Protein AF-A0A1E3LN99-F1 (afdb_monomer)

Sequence (169 aa):
MLQHALGIRIRGDKSYRNHFVAGPGHHDYSDLMALVRAGMMREHPASQITGGDPWFDVTGSGWTTAFDALPEPPKPPKRSRYDEFLDADGCLGDSFGEFLCGGRLPEFESRNDLRRDDSGRLIWITEYRMFRNFDFWTRDVQGGWCSTKKDAKASYKAALKASKEKVTP

Structure (mmCIF, N/CA/C/O backbone):
data_AF-A0A1E3LN99-F1
#
_entry.id   AF-A0A1E3LN99-F1
#
loop_
_atom_site.group_PDB
_atom_site.id
_atom_site.type_symbol
_atom_site.label_atom_id
_atom_site.label_alt_id
_atom_site.label_comp_id
_atom_site.label_asym_id
_atom_site.label_entity_id
_atom_site.label_seq_id
_atom_site.pdbx_PDB_ins_code
_atom_site.Cartn_x
_atom_site.Cartn_y
_atom_site.Cartn_z
_atom_site.occupancy
_atom_site.B_iso_or_equiv
_atom_site.auth_seq_id
_atom_site.auth_comp_id
_atom_site.auth_asym_id
_atom_site.auth_atom_id
_atom_site.pdbx_PDB_model_num
ATOM 1 N N . MET A 1 1 ? -22.838 7.641 18.906 1.00 86.75 1 MET A N 1
ATOM 2 C CA . MET A 1 1 ? -22.747 7.309 20.343 1.00 86.75 1 MET A CA 1
ATOM 3 C C . MET A 1 1 ? -22.205 5.903 20.612 1.00 86.75 1 MET A C 1
ATOM 5 O O . MET A 1 1 ? -21.073 5.798 21.054 1.00 86.75 1 MET A O 1
ATOM 9 N N . LEU A 1 2 ? -22.921 4.815 20.283 1.00 91.81 2 LEU A N 1
ATOM 10 C CA . LEU A 1 2 ? -22.463 3.440 20.586 1.00 91.81 2 LEU A CA 1
ATOM 11 C C . LEU A 1 2 ? -21.069 3.106 20.021 1.00 91.81 2 LEU A C 1
ATOM 13 O O . LEU A 1 2 ? -20.209 2.623 20.748 1.00 91.81 2 LEU A O 1
ATOM 17 N N . GLN A 1 3 ? -20.808 3.441 18.753 1.00 91.12 3 GLN A N 1
ATOM 18 C CA . GLN A 1 3 ? -19.486 3.255 18.136 1.00 91.12 3 GLN A CA 1
ATOM 19 C C . GLN A 1 3 ? -18.376 4.033 18.863 1.00 91.12 3 GLN A C 1
ATOM 21 O O . GLN A 1 3 ? -17.241 3.572 18.913 1.00 91.12 3 GLN A O 1
ATOM 26 N N . HIS A 1 4 ? -18.699 5.185 19.464 1.00 88.00 4 HIS A N 1
ATOM 27 C CA . HIS A 1 4 ? -17.754 5.986 20.242 1.00 88.00 4 HIS A CA 1
ATOM 28 C C . HIS A 1 4 ? -17.437 5.326 21.593 1.00 88.00 4 HIS A C 1
ATOM 30 O O . HIS A 1 4 ? -16.262 5.171 21.915 1.00 88.00 4 HIS A O 1
ATOM 36 N N . ALA A 1 5 ? -18.456 4.849 22.319 1.00 89.06 5 ALA A N 1
ATOM 37 C CA . ALA A 1 5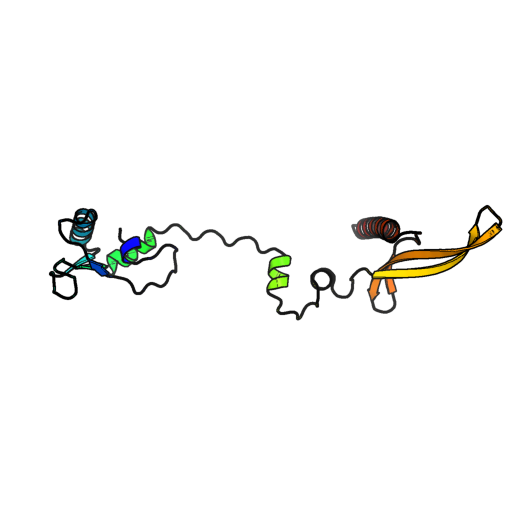 ? -18.282 4.108 23.575 1.00 89.06 5 ALA A CA 1
ATOM 38 C C . ALA A 1 5 ? -17.496 2.798 23.379 1.00 89.06 5 ALA A C 1
ATOM 40 O O . ALA A 1 5 ? -16.621 2.456 24.172 1.00 89.06 5 ALA A O 1
ATOM 41 N N . LEU A 1 6 ? -17.761 2.094 22.276 1.00 92.00 6 LEU A N 1
ATOM 42 C CA . LEU A 1 6 ? -17.012 0.902 21.878 1.00 92.00 6 LEU A CA 1
ATOM 43 C C . LEU A 1 6 ? -15.649 1.240 21.274 1.00 92.00 6 LEU A C 1
ATOM 45 O O . LEU A 1 6 ? -14.760 0.396 21.214 1.00 92.00 6 LEU A O 1
ATOM 49 N N . GLY A 1 7 ? -15.462 2.471 20.808 1.00 90.06 7 GLY A N 1
ATOM 50 C CA . GLY A 1 7 ? -14.235 2.899 20.165 1.00 90.06 7 GLY A CA 1
ATOM 51 C C . GLY A 1 7 ? -13.948 2.218 18.830 1.00 90.06 7 GLY A C 1
ATOM 52 O O . GLY A 1 7 ? -12.777 2.104 18.474 1.00 90.06 7 GLY A O 1
ATOM 53 N N . ILE A 1 8 ? -14.988 1.766 18.130 1.00 90.25 8 ILE A N 1
ATOM 54 C CA . ILE A 1 8 ? -14.903 1.088 16.833 1.00 90.25 8 ILE A CA 1
ATOM 55 C C . ILE A 1 8 ? -15.130 2.090 15.702 1.00 90.25 8 ILE A C 1
ATOM 57 O O . ILE A 1 8 ? -15.976 2.981 15.800 1.00 90.25 8 ILE A O 1
ATOM 61 N N . ARG A 1 9 ? -14.365 1.950 14.618 1.00 85.75 9 ARG A N 1
ATOM 62 C CA . ARG A 1 9 ? -14.471 2.826 13.432 1.00 85.75 9 ARG A CA 1
ATOM 63 C C . ARG A 1 9 ? -14.646 2.070 12.125 1.00 85.75 9 ARG A C 1
ATOM 65 O O . ARG A 1 9 ? -15.173 2.623 11.167 1.00 85.75 9 ARG A O 1
ATOM 72 N N . ILE A 1 10 ? -14.176 0.828 12.077 1.00 82.81 10 ILE A N 1
ATOM 73 C CA . ILE A 1 10 ? -14.181 -0.013 10.883 1.00 82.81 10 ILE A CA 1
ATOM 74 C C . ILE A 1 10 ? -14.740 -1.377 11.280 1.00 82.81 10 ILE A C 1
ATOM 76 O O . ILE A 1 10 ? -14.520 -1.858 12.393 1.00 82.81 10 ILE A O 1
ATOM 80 N N . ARG A 1 11 ? -15.498 -2.003 10.378 1.00 77.81 11 ARG A N 1
ATOM 81 C CA . ARG A 1 11 ? -16.026 -3.350 10.597 1.00 77.81 11 ARG A CA 1
ATOM 82 C C . ARG A 1 11 ? -14.862 -4.334 10.790 1.00 77.81 11 ARG A C 1
ATOM 84 O O . ARG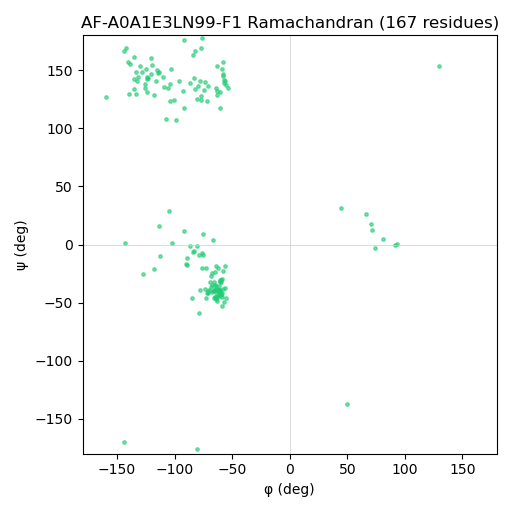 A 1 11 ? -13.931 -4.346 9.993 1.00 77.81 11 ARG A O 1
ATOM 91 N N . GLY A 1 12 ? -14.924 -5.157 11.838 1.00 73.56 12 GLY A N 1
ATOM 92 C CA . GLY A 1 12 ? -13.866 -6.117 12.186 1.00 73.56 12 GLY A CA 1
ATOM 93 C C . GLY A 1 12 ? -12.802 -5.591 13.156 1.00 73.56 12 GLY A C 1
ATOM 94 O O . GLY A 1 12 ? -11.909 -6.350 13.531 1.00 73.56 12 GLY A O 1
ATOM 95 N N . ASP A 1 13 ? -12.906 -4.332 13.592 1.00 76.81 13 ASP A N 1
ATOM 96 C CA . ASP A 1 13 ? -12.065 -3.793 14.658 1.00 76.81 13 ASP A CA 1
ATOM 97 C C . ASP A 1 13 ? -12.339 -4.523 15.985 1.00 76.81 13 ASP A C 1
ATOM 99 O O . ASP A 1 13 ? -13.494 -4.770 16.353 1.00 76.81 13 ASP A O 1
ATOM 103 N N . LYS A 1 14 ? -11.275 -4.900 16.697 1.00 75.44 14 LYS A N 1
ATOM 104 C CA . LYS A 1 14 ? -11.376 -5.607 17.979 1.00 75.44 14 LYS A CA 1
ATOM 105 C C . LYS A 1 14 ? -11.196 -4.595 19.099 1.00 75.44 14 LYS A C 1
ATOM 107 O O . LYS A 1 14 ? -10.082 -4.149 19.356 1.00 75.44 14 LYS A O 1
ATOM 112 N N . SER A 1 15 ? -12.282 -4.272 19.792 1.00 82.50 15 SER A N 1
ATOM 113 C CA . SER A 1 15 ? -12.239 -3.409 20.969 1.00 82.50 15 SER A CA 1
ATOM 114 C C . SER A 1 15 ? -12.680 -4.164 22.215 1.00 82.50 15 SER A C 1
ATOM 116 O O . SER A 1 15 ? -13.623 -4.948 22.181 1.00 82.50 15 SER A O 1
ATOM 118 N N . TYR A 1 16 ? -12.001 -3.890 23.324 1.00 85.00 16 TYR A N 1
ATOM 119 C CA . TYR A 1 16 ? -12.407 -4.324 24.663 1.00 85.00 16 TYR A CA 1
ATOM 120 C C . TYR A 1 16 ? -13.051 -3.182 25.458 1.00 85.00 16 TYR A C 1
ATOM 122 O O . TYR A 1 16 ? -13.411 -3.359 26.619 1.00 85.00 16 TYR A O 1
ATOM 130 N N . ARG A 1 17 ? -13.186 -1.995 24.849 1.00 89.56 17 ARG A N 1
ATOM 131 C CA . ARG A 1 17 ? -13.896 -0.868 25.456 1.00 89.56 17 ARG A CA 1
ATOM 132 C C . ARG A 1 17 ? -15.392 -1.101 25.332 1.00 89.56 17 ARG A C 1
ATOM 134 O O . ARG A 1 17 ? -15.890 -1.353 24.240 1.00 89.56 17 ARG A O 1
ATOM 141 N N . ASN A 1 18 ? -16.090 -1.004 26.453 1.00 92.69 18 ASN A N 1
ATOM 142 C CA . ASN A 1 18 ? -17.540 -1.135 26.509 1.00 92.69 18 ASN A CA 1
ATOM 143 C C . ASN A 1 18 ? -18.198 -0.202 27.528 1.00 92.69 18 ASN A C 1
ATOM 145 O O . ASN A 1 18 ? -19.412 -0.279 27.659 1.00 92.69 18 ASN A O 1
ATOM 149 N N . HIS A 1 19 ? -17.435 0.638 28.235 1.00 91.75 19 HIS A N 1
ATOM 150 C CA . HIS A 1 19 ? -17.941 1.511 29.290 1.00 91.75 19 HIS A CA 1
ATOM 151 C C . HIS A 1 19 ? -17.817 2.993 28.915 1.00 91.75 19 HIS A C 1
ATOM 153 O O . HIS A 1 19 ? -16.868 3.393 28.240 1.00 91.75 19 HIS A O 1
ATOM 159 N N . PHE A 1 20 ? -18.760 3.809 29.382 1.00 93.25 20 PHE A N 1
ATOM 160 C CA . PHE A 1 20 ? -18.780 5.259 29.202 1.00 93.25 20 PHE A CA 1
ATOM 161 C C . PHE A 1 20 ? -19.240 5.935 30.496 1.00 93.25 20 PHE A C 1
ATOM 163 O O . PHE A 1 20 ? -20.260 5.544 31.050 1.00 93.25 20 PHE A O 1
ATOM 170 N N . VAL A 1 21 ? -18.502 6.927 30.994 1.00 94.31 21 VAL A N 1
ATOM 171 C CA . VAL A 1 21 ? -18.835 7.648 32.236 1.00 94.31 21 VAL A CA 1
ATOM 172 C C . VAL A 1 21 ? -19.409 9.009 31.868 1.00 94.31 21 VAL A C 1
ATOM 174 O O . VAL A 1 21 ? -18.754 9.763 31.151 1.00 94.31 21 VAL A O 1
ATOM 177 N N . ALA A 1 22 ? -20.622 9.311 32.328 1.00 93.75 22 ALA A N 1
ATOM 178 C CA . ALA A 1 22 ? -21.266 10.598 32.079 1.00 93.75 22 ALA A CA 1
ATOM 179 C C . ALA A 1 22 ? -22.386 10.875 33.085 1.00 93.75 22 ALA A C 1
ATOM 181 O O . ALA A 1 22 ? -23.313 10.081 33.226 1.00 93.75 22 ALA A O 1
ATOM 182 N N . GLY A 1 23 ? -22.334 12.035 33.737 1.00 91.81 23 GLY A N 1
ATOM 183 C CA . GLY A 1 23 ? -23.426 12.541 34.565 1.00 91.81 23 GLY A CA 1
ATOM 184 C C . GLY A 1 23 ? -24.412 13.447 33.817 1.00 91.81 23 GLY A C 1
ATOM 185 O O . GLY A 1 23 ? -24.175 13.809 32.663 1.00 91.81 23 GLY A O 1
ATOM 186 N N . PRO A 1 24 ? -25.491 13.897 34.490 1.00 90.25 24 PRO A N 1
ATOM 187 C CA . PRO A 1 24 ? -26.524 14.774 33.920 1.00 90.25 24 PRO A CA 1
ATOM 188 C C . PRO A 1 24 ? -26.028 16.103 33.330 1.00 90.25 24 PRO A C 1
ATOM 190 O O . PRO A 1 24 ? -26.745 16.731 32.556 1.00 90.25 24 PRO A O 1
ATOM 193 N N . GLY A 1 25 ? -24.821 16.546 33.696 1.00 90.31 25 GLY A N 1
ATOM 194 C CA . GLY A 1 25 ? -24.179 17.736 33.131 1.00 90.31 25 GLY A CA 1
ATOM 195 C C . GLY A 1 25 ? -23.428 17.496 31.815 1.00 90.31 25 GLY A C 1
ATOM 196 O O . GLY A 1 25 ? -22.944 18.454 31.216 1.00 90.31 25 GLY A O 1
ATOM 197 N N . HIS A 1 26 ? -23.299 16.245 31.362 1.00 91.69 26 HIS A N 1
ATOM 198 C CA . HIS A 1 26 ? -22.600 15.896 30.128 1.00 91.69 26 HIS A CA 1
ATOM 199 C C . HIS A 1 26 ? -23.539 15.978 28.914 1.00 91.69 26 HIS A C 1
ATOM 201 O O . HIS A 1 26 ? -24.679 15.520 28.965 1.00 91.69 26 HIS A O 1
ATOM 207 N N . HIS A 1 27 ? -23.044 16.506 27.793 1.00 92.56 27 HIS A N 1
ATOM 208 C CA . HIS A 1 27 ? -23.827 16.703 26.565 1.00 92.56 27 HIS A CA 1
ATOM 209 C C . HIS A 1 27 ? -24.400 15.397 25.988 1.00 92.56 27 HIS A C 1
ATOM 211 O O . HIS A 1 27 ? -25.506 15.394 25.463 1.00 92.56 27 HIS A O 1
ATOM 217 N N . ASP A 1 28 ? -23.688 14.283 26.161 1.00 92.50 28 ASP A N 1
ATOM 218 C CA . ASP A 1 28 ? -24.128 12.961 25.693 1.00 92.50 28 ASP A CA 1
ATOM 219 C C . ASP A 1 28 ? -25.100 12.241 26.646 1.00 92.50 28 ASP A C 1
ATOM 221 O O . ASP A 1 28 ? -25.608 11.171 26.311 1.00 92.50 28 ASP A O 1
ATOM 225 N N . TYR A 1 29 ? -25.374 12.783 27.840 1.00 93.62 29 TYR A N 1
ATOM 226 C CA . TYR A 1 29 ? -26.163 12.078 28.859 1.00 93.62 29 TYR A CA 1
ATOM 227 C C . TYR A 1 29 ? -27.579 11.738 28.377 1.00 93.62 29 TYR A C 1
ATOM 229 O O . TYR A 1 29 ? -28.066 10.630 28.604 1.00 93.62 29 TYR A O 1
ATOM 237 N N . SER A 1 30 ? -28.232 12.647 27.647 1.00 94.75 30 SER A N 1
ATOM 238 C CA . SER A 1 30 ? -29.564 12.396 27.083 1.00 94.75 30 SER A CA 1
ATOM 239 C C . SER A 1 30 ? -29.573 11.230 26.092 1.00 94.75 30 SER A C 1
ATOM 241 O O . SER A 1 30 ? -30.501 10.418 26.107 1.00 94.75 30 SER A O 1
ATOM 243 N N . ASP A 1 31 ? -28.529 11.118 25.270 1.00 95.06 31 ASP A N 1
ATOM 244 C CA . ASP A 1 31 ? -28.392 10.057 24.273 1.00 95.06 31 ASP A CA 1
ATOM 245 C C . ASP A 1 31 ? -28.114 8.708 24.942 1.00 95.06 31 ASP A C 1
ATOM 247 O O . ASP A 1 31 ? -28.698 7.693 24.559 1.00 95.06 31 ASP A O 1
ATOM 251 N N . LEU A 1 32 ? -27.279 8.688 25.985 1.00 95.00 32 LEU A N 1
ATOM 252 C CA . LEU A 1 32 ? -27.013 7.485 26.780 1.00 95.00 32 L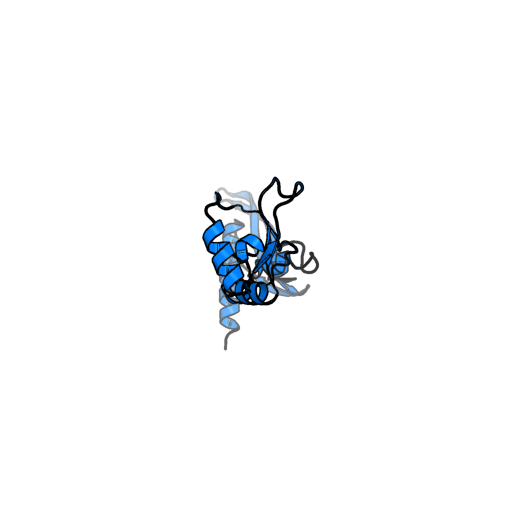EU A CA 1
ATOM 253 C C . LEU A 1 32 ? -28.289 6.977 27.452 1.00 95.00 32 LEU A C 1
ATOM 255 O O . LEU A 1 32 ? -28.604 5.792 27.357 1.00 95.00 32 LEU A O 1
ATOM 259 N N . MET A 1 33 ? -29.089 7.868 28.038 1.00 96.00 33 MET A N 1
ATOM 260 C CA . MET A 1 33 ? -30.373 7.493 28.634 1.00 96.00 33 MET A CA 1
ATOM 261 C C . MET A 1 33 ? -31.373 6.974 27.594 1.00 96.00 33 MET A C 1
ATOM 263 O O . MET A 1 33 ? -32.132 6.044 27.880 1.00 96.00 33 MET A O 1
ATOM 267 N N . ALA A 1 34 ? -31.375 7.522 26.375 1.00 96.50 34 ALA A N 1
ATOM 268 C CA . ALA A 1 34 ? -32.176 6.983 25.277 1.00 96.50 34 ALA A CA 1
ATOM 269 C C . ALA A 1 34 ? -31.728 5.561 24.890 1.00 96.50 34 ALA A C 1
ATOM 271 O O . ALA A 1 34 ? -32.570 4.681 24.700 1.00 96.50 34 ALA A O 1
ATOM 272 N N . LEU A 1 35 ? -30.417 5.303 24.851 1.00 96.44 35 LEU A N 1
ATOM 273 C CA . LEU A 1 35 ? -29.852 3.975 24.586 1.00 96.44 35 LEU A CA 1
ATOM 274 C C . LEU A 1 35 ? -30.135 2.973 25.713 1.00 96.44 35 LEU A C 1
ATOM 276 O O . LEU A 1 35 ? -30.387 1.801 25.431 1.00 96.44 35 LEU A O 1
ATOM 280 N N . VAL A 1 36 ? -30.154 3.424 26.971 1.00 97.06 36 VAL A N 1
ATOM 281 C CA . VAL A 1 36 ? -30.577 2.609 28.121 1.00 97.06 36 VAL A CA 1
ATOM 282 C C . VAL A 1 36 ? -32.049 2.227 27.998 1.00 97.06 36 VAL A C 1
ATOM 284 O O . VAL A 1 36 ? -32.391 1.051 28.113 1.00 97.06 36 VAL A O 1
ATOM 287 N N . ARG A 1 37 ? -32.927 3.186 27.674 1.00 97.19 37 ARG A N 1
ATOM 288 C CA . ARG A 1 37 ? -34.358 2.917 27.426 1.00 97.19 37 ARG A CA 1
ATOM 289 C C . ARG A 1 37 ? -34.582 1.957 26.255 1.00 97.19 37 ARG A C 1
ATOM 291 O O . ARG A 1 37 ? -35.526 1.177 26.290 1.00 97.19 37 ARG A O 1
ATOM 298 N N . ALA A 1 38 ? -33.709 1.990 25.249 1.00 96.12 38 ALA A N 1
ATOM 299 C CA . ALA A 1 38 ? -33.718 1.063 24.119 1.00 96.12 38 ALA A CA 1
ATOM 300 C C . ALA A 1 38 ? -33.074 -0.310 24.427 1.00 96.12 38 ALA A C 1
ATOM 302 O O . ALA A 1 38 ? -33.029 -1.172 23.552 1.00 96.12 38 ALA A O 1
ATOM 303 N N . GLY A 1 39 ? -32.548 -0.527 25.640 1.00 96.69 39 GLY A N 1
ATOM 304 C CA . GLY A 1 39 ? -31.889 -1.775 26.046 1.00 96.69 39 GLY A CA 1
ATOM 305 C C . GLY A 1 39 ? -30.515 -2.019 25.406 1.00 96.69 39 GLY A C 1
ATOM 306 O O . GLY A 1 39 ? -29.991 -3.132 25.477 1.00 96.69 39 GLY A O 1
ATOM 307 N N . MET A 1 40 ? -29.929 -1.002 24.770 1.00 96.94 40 MET A N 1
ATOM 308 C CA . MET A 1 40 ? -28.621 -1.066 24.097 1.00 96.94 40 MET A CA 1
ATOM 309 C C . MET A 1 40 ? -27.455 -0.725 25.034 1.00 96.94 40 MET A C 1
ATOM 311 O O . MET A 1 40 ? -26.300 -1.038 24.744 1.00 96.94 40 MET A O 1
ATOM 315 N N . MET A 1 41 ? -27.756 -0.085 26.162 1.00 97.31 41 MET A N 1
ATOM 316 C CA . MET A 1 41 ? -26.821 0.198 27.245 1.00 97.31 41 MET A CA 1
ATOM 317 C C . MET A 1 41 ? -27.471 -0.115 28.593 1.00 97.31 41 MET A C 1
ATOM 319 O O . MET A 1 41 ? -28.696 -0.195 28.699 1.00 97.31 41 MET A O 1
ATOM 323 N N . ARG A 1 42 ? -26.656 -0.283 29.630 1.00 97.19 42 ARG A N 1
ATOM 324 C CA . ARG A 1 42 ? -27.107 -0.398 31.016 1.00 97.19 42 ARG A CA 1
ATOM 325 C C . ARG A 1 42 ? -26.405 0.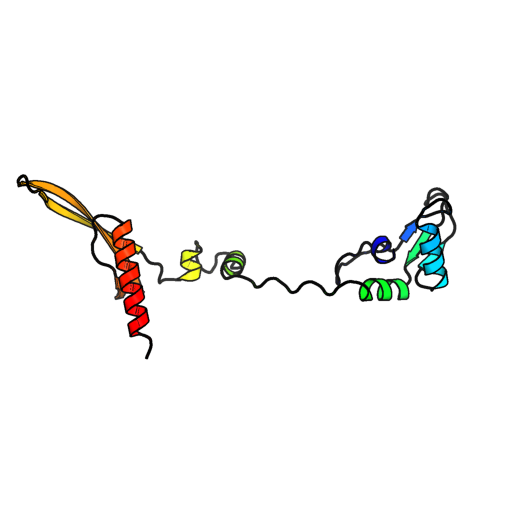659 31.855 1.00 97.19 42 ARG A C 1
ATOM 327 O O . ARG A 1 42 ? -25.197 0.814 31.762 1.00 97.19 42 ARG A O 1
ATOM 334 N N . GLU A 1 43 ? -27.187 1.391 32.639 1.00 96.44 43 GLU A N 1
ATOM 335 C CA . GLU A 1 43 ? -26.688 2.376 33.596 1.00 96.44 43 GLU A CA 1
ATOM 336 C C . GLU A 1 43 ? -26.289 1.692 34.904 1.00 96.44 43 GLU A C 1
ATOM 338 O O . GLU A 1 43 ? -26.960 0.772 35.380 1.00 96.44 43 GLU A O 1
ATOM 343 N N . HIS A 1 44 ? -25.216 2.191 35.500 1.00 95.75 44 HIS A N 1
ATOM 344 C CA . HIS A 1 44 ? -24.712 1.804 36.804 1.00 95.75 44 HIS A CA 1
ATOM 345 C C . HIS A 1 44 ? -24.509 3.051 37.665 1.00 95.75 44 HIS A C 1
ATOM 347 O O . HIS A 1 44 ? -24.167 4.119 37.146 1.00 95.75 44 HIS A O 1
ATOM 353 N N . PRO A 1 45 ? -24.692 2.929 38.990 1.00 94.69 45 PRO A N 1
ATOM 354 C CA . PRO A 1 45 ? -24.619 4.067 39.889 1.00 94.69 45 PRO A CA 1
ATOM 355 C C . PRO A 1 45 ? -23.226 4.698 39.912 1.00 94.69 45 PRO A C 1
ATOM 357 O O . PRO A 1 45 ? -22.203 4.039 39.701 1.00 94.69 45 PRO A O 1
ATOM 360 N N . ALA A 1 46 ? -23.209 5.987 40.244 1.00 94.25 46 ALA A N 1
ATOM 361 C CA . ALA A 1 46 ? -21.988 6.723 40.506 1.00 94.25 46 ALA A CA 1
ATOM 3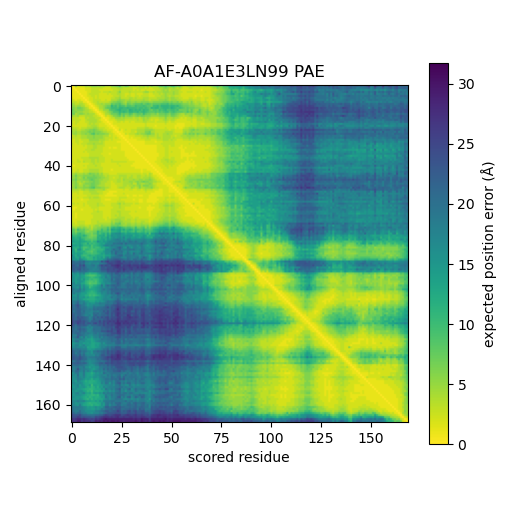62 C C . ALA A 1 46 ? -21.179 6.097 41.645 1.00 94.25 46 ALA A C 1
ATOM 364 O O . ALA A 1 46 ? -21.720 5.602 42.636 1.00 94.25 46 ALA A O 1
ATOM 365 N N . SER A 1 47 ? -19.860 6.164 41.517 1.00 92.12 47 SER A N 1
ATOM 366 C CA . SER A 1 47 ? -18.924 5.672 42.517 1.00 92.12 47 SER A CA 1
ATOM 367 C C . SER A 1 47 ? -17.714 6.593 42.614 1.00 92.12 47 SER A C 1
ATOM 369 O O . SER A 1 47 ? -17.476 7.446 41.758 1.00 92.12 47 SER A O 1
ATOM 371 N N . GLN A 1 48 ? -16.894 6.382 43.641 1.00 93.38 48 GLN A N 1
ATOM 372 C CA . GLN A 1 48 ? -15.623 7.092 43.768 1.00 93.38 48 GLN A CA 1
ATOM 373 C C . GLN A 1 48 ? -14.681 6.807 42.584 1.00 93.38 48 GLN A C 1
ATOM 375 O O . GLN A 1 48 ? -13.929 7.686 42.176 1.00 93.38 48 GLN A O 1
ATOM 380 N N . ILE A 1 49 ? -14.751 5.604 42.001 1.00 89.25 49 ILE A N 1
ATOM 381 C CA . ILE A 1 49 ? -13.922 5.198 40.854 1.00 89.25 49 ILE A CA 1
ATOM 382 C C . ILE A 1 49 ? -14.323 5.963 39.587 1.00 89.25 49 ILE A C 1
ATOM 384 O O . ILE A 1 49 ? -13.473 6.276 38.760 1.00 89.25 49 ILE A O 1
ATOM 388 N N . THR A 1 50 ? -15.604 6.300 39.447 1.00 89.88 50 THR A N 1
ATOM 389 C CA . THR A 1 50 ? -16.143 7.032 38.294 1.00 89.88 50 THR A CA 1
ATOM 390 C C . THR A 1 50 ? -16.162 8.547 38.506 1.00 89.88 50 THR A C 1
ATOM 392 O O . THR A 1 50 ? -16.778 9.269 37.731 1.00 89.88 50 THR A O 1
ATOM 395 N N . GLY A 1 51 ? -15.501 9.049 39.557 1.00 90.62 51 GLY A N 1
ATOM 396 C CA . GLY A 1 51 ? -15.416 10.484 39.840 1.00 90.62 51 GLY A CA 1
ATOM 397 C C . GLY A 1 51 ? -16.727 11.115 40.319 1.00 90.62 51 GLY A C 1
ATOM 398 O O . GLY A 1 51 ? -16.848 12.334 40.292 1.00 90.62 51 GLY A O 1
ATOM 399 N N . GLY A 1 52 ? -17.691 10.305 40.772 1.00 92.00 52 GLY A N 1
ATOM 400 C CA . GLY A 1 52 ? -19.000 10.777 41.233 1.00 92.00 52 GLY A CA 1
ATOM 401 C C . GLY A 1 52 ? -20.097 10.796 40.167 1.00 92.00 52 GLY A C 1
ATOM 402 O O . GLY A 1 52 ? -21.236 11.103 40.511 1.00 92.00 52 GLY A O 1
ATOM 403 N N . ASP A 1 53 ? -19.796 10.392 38.931 1.00 94.62 53 ASP A N 1
ATOM 404 C CA . ASP A 1 53 ? -20.785 10.277 37.855 1.00 94.62 53 ASP A CA 1
ATOM 405 C C . ASP A 1 53 ? -21.199 8.816 37.593 1.00 94.62 53 ASP A C 1
ATOM 407 O O . ASP A 1 53 ? -20.398 7.898 37.810 1.00 94.62 53 ASP A O 1
ATOM 411 N N . PRO A 1 54 ? -22.436 8.567 37.121 1.00 95.75 54 PRO A N 1
ATOM 412 C CA . PRO A 1 54 ? -22.865 7.267 36.617 1.00 95.75 54 PRO A CA 1
ATOM 413 C C . PRO A 1 54 ? -22.000 6.780 35.455 1.00 95.75 54 PRO A C 1
ATOM 415 O O . PRO A 1 54 ? -21.388 7.561 34.718 1.00 95.75 54 PRO A O 1
ATOM 418 N N . TRP A 1 55 ? -21.995 5.466 35.257 1.00 95.00 55 TRP A N 1
ATOM 419 C CA . TRP A 1 55 ? -21.344 4.855 34.107 1.00 95.00 55 TRP A CA 1
ATOM 420 C C . TRP A 1 55 ? -22.272 3.881 33.400 1.00 95.00 55 TRP A C 1
ATOM 422 O O . TRP A 1 55 ? -23.195 3.328 33.989 1.00 95.00 55 TRP A O 1
ATOM 432 N N . PHE A 1 56 ? -22.024 3.688 32.114 1.00 96.06 56 PHE A N 1
ATOM 433 C CA . PHE A 1 56 ? -22.867 2.915 31.222 1.00 96.06 56 PHE A CA 1
ATOM 434 C C . PHE A 1 56 ? -22.038 1.843 30.547 1.00 96.06 56 PHE A C 1
ATOM 436 O O . PHE A 1 56 ? -20.968 2.168 30.034 1.00 96.06 56 PHE A O 1
ATOM 443 N N . ASP A 1 57 ? -22.526 0.607 30.484 1.00 95.94 57 ASP A N 1
ATOM 444 C CA . ASP A 1 57 ? -21.939 -0.429 29.638 1.00 95.94 57 ASP A CA 1
ATOM 445 C C . ASP A 1 57 ? -22.825 -0.801 28.453 1.00 95.94 57 ASP A C 1
ATOM 447 O O . ASP A 1 57 ? -24.055 -0.809 28.525 1.00 95.94 57 ASP A O 1
ATOM 451 N N . VAL A 1 58 ? -22.183 -1.090 27.324 1.00 96.12 58 VAL A N 1
ATOM 452 C CA . VAL A 1 58 ? -22.860 -1.512 26.097 1.00 96.12 58 VAL A CA 1
ATOM 453 C C . VAL A 1 58 ? -23.277 -2.975 26.220 1.00 96.12 58 VAL A C 1
ATOM 455 O O . VAL A 1 58 ? -22.445 -3.857 26.448 1.00 96.12 58 VAL A O 1
ATOM 458 N N . THR A 1 59 ? -24.567 -3.243 26.029 1.00 95.75 59 THR A N 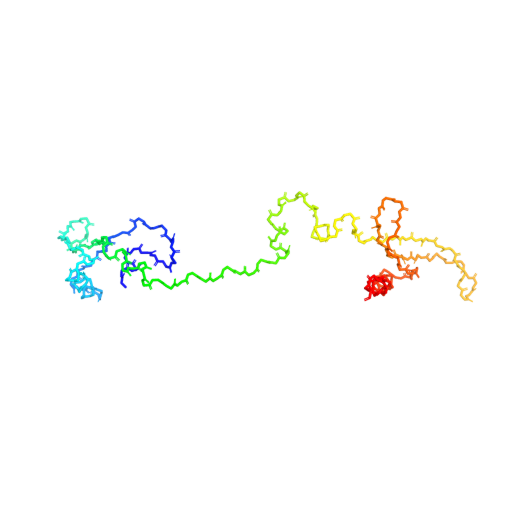1
ATOM 459 C CA . THR A 1 59 ? -25.124 -4.601 26.048 1.00 95.75 59 THR A CA 1
ATOM 460 C C . THR A 1 59 ? -24.820 -5.337 24.739 1.00 95.75 59 THR A C 1
ATOM 462 O O . THR A 1 59 ? -24.410 -4.738 23.745 1.00 95.75 59 THR A O 1
ATOM 465 N N . GLY A 1 60 ? -25.066 -6.651 24.690 1.00 92.81 60 GLY A N 1
ATOM 466 C CA . GLY A 1 60 ? -24.905 -7.430 23.454 1.00 92.81 60 GLY A C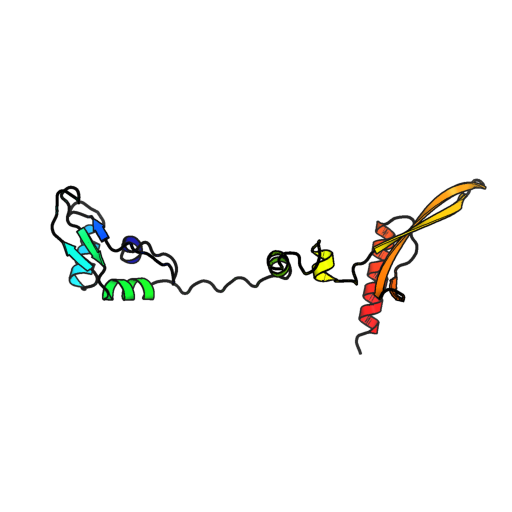A 1
ATOM 467 C C . GLY A 1 60 ? -25.730 -6.888 22.275 1.00 92.81 60 GLY A C 1
ATOM 468 O O . GLY A 1 60 ? -25.235 -6.844 21.153 1.00 92.81 60 GLY A O 1
ATOM 469 N N . SER A 1 61 ? -26.948 -6.392 22.522 1.00 94.69 61 SER A N 1
ATOM 470 C CA . SER A 1 61 ? -27.775 -5.767 21.476 1.00 94.69 61 SER A CA 1
ATOM 471 C C . SER A 1 61 ? -27.198 -4.431 20.998 1.00 94.69 61 SER A C 1
ATOM 473 O O . SER A 1 61 ? -27.245 -4.134 19.802 1.00 94.69 61 SER A O 1
ATOM 475 N N . GLY A 1 62 ? -26.607 -3.641 21.901 1.00 94.50 62 GLY A N 1
ATOM 476 C CA . GLY A 1 62 ? -25.888 -2.417 21.550 1.00 94.50 62 GLY A CA 1
ATOM 477 C C . GLY A 1 62 ? -24.651 -2.694 20.696 1.00 94.50 62 GLY A C 1
ATOM 478 O O . GLY A 1 62 ? -24.405 -1.975 19.729 1.00 94.50 62 GLY A O 1
ATOM 479 N N . TRP A 1 63 ? -23.926 -3.777 20.989 1.00 92.81 63 TRP A N 1
ATOM 480 C CA . TRP A 1 63 ? -22.809 -4.253 20.169 1.00 92.81 63 TRP A CA 1
ATOM 481 C C . TRP A 1 63 ? -23.244 -4.577 18.740 1.00 92.81 63 TRP A C 1
ATOM 483 O O . TRP A 1 63 ? -22.669 -4.037 17.794 1.00 92.81 63 TRP A O 1
ATOM 493 N N . THR A 1 64 ? -24.275 -5.410 18.577 1.00 91.44 64 THR A N 1
ATOM 494 C CA . THR A 1 64 ? -24.815 -5.768 17.257 1.00 91.44 64 THR A CA 1
ATOM 495 C C . THR A 1 64 ? -25.247 -4.523 16.486 1.00 91.44 64 THR A C 1
ATOM 497 O O . THR A 1 64 ? -24.785 -4.297 15.372 1.00 91.44 64 THR A O 1
ATOM 500 N N . THR A 1 65 ? -26.024 -3.645 17.125 1.00 93.25 65 THR A N 1
ATOM 501 C CA . THR A 1 65 ? -26.512 -2.402 16.506 1.00 93.25 65 THR A CA 1
ATOM 502 C C . THR A 1 65 ? -25.361 -1.493 16.062 1.00 93.25 65 THR A C 1
ATOM 504 O O . THR A 1 65 ? -25.395 -0.922 14.973 1.00 93.25 65 THR A O 1
ATOM 507 N N . ALA A 1 66 ? -24.317 -1.357 16.884 1.00 92.38 66 ALA A N 1
ATOM 508 C CA . ALA A 1 66 ? -23.170 -0.514 16.565 1.00 92.38 66 ALA A CA 1
ATOM 509 C C . ALA A 1 66 ? -22.368 -1.042 15.369 1.00 92.38 66 ALA A C 1
ATOM 511 O O . ALA A 1 66 ? -21.929 -0.241 14.539 1.00 92.38 66 ALA A O 1
ATOM 512 N N . PHE A 1 67 ? -22.189 -2.365 15.287 1.00 89.31 67 PHE A N 1
ATOM 513 C CA . PHE A 1 67 ? -21.493 -3.027 14.184 1.00 89.31 67 PHE A CA 1
ATOM 514 C C . PHE A 1 67 ? -22.293 -3.000 12.882 1.00 89.31 67 PHE A C 1
ATOM 516 O O . PHE A 1 67 ? -21.716 -2.730 11.827 1.00 89.31 67 PHE A O 1
ATOM 523 N N . ASP A 1 68 ? -23.602 -3.233 12.947 1.00 89.81 68 ASP A N 1
ATOM 524 C CA . ASP A 1 68 ? -24.475 -3.220 11.771 1.00 89.81 68 ASP A CA 1
ATOM 525 C C . ASP A 1 68 ? -24.573 -1.819 11.157 1.00 89.81 68 ASP A C 1
ATOM 527 O O . ASP A 1 68 ? -24.637 -1.679 9.937 1.00 89.81 68 ASP A O 1
ATOM 531 N N . ALA A 1 69 ? -24.493 -0.778 11.992 1.00 91.06 69 ALA A N 1
ATOM 532 C CA . ALA A 1 69 ? -24.469 0.613 11.554 1.00 91.06 69 ALA A CA 1
ATOM 533 C C . ALA A 1 69 ? -23.116 1.070 10.968 1.00 91.06 69 ALA A C 1
ATOM 535 O O . ALA A 1 69 ? -23.019 2.201 10.487 1.00 91.06 69 ALA A O 1
ATOM 536 N N . LEU A 1 70 ? -22.049 0.256 11.029 1.00 89.38 70 LEU A N 1
ATOM 537 C CA . LEU A 1 70 ? -20.775 0.612 10.396 1.00 89.38 70 LEU A CA 1
ATOM 538 C C . LEU A 1 70 ? -20.877 0.474 8.871 1.00 89.38 70 LEU A C 1
ATOM 540 O O . LEU A 1 70 ? -21.432 -0.521 8.388 1.00 89.38 70 LEU A O 1
ATOM 544 N N . PRO A 1 71 ? -20.286 1.415 8.109 1.00 86.44 71 PRO A N 1
ATOM 545 C CA . PRO A 1 71 ? -20.223 1.292 6.662 1.00 86.44 71 PRO A CA 1
ATOM 546 C C . PRO A 1 71 ? -19.482 0.011 6.273 1.00 86.44 71 PRO A C 1
ATOM 548 O O . PRO A 1 71 ? -18.599 -0.468 6.996 1.00 86.44 71 PRO A O 1
ATOM 551 N N . GLU A 1 72 ? -19.833 -0.540 5.111 1.00 81.19 72 GLU A N 1
ATOM 552 C CA . GLU A 1 72 ? -19.058 -1.634 4.540 1.00 81.19 72 GLU A CA 1
ATOM 553 C C . GLU A 1 72 ? -17.592 -1.204 4.393 1.00 81.19 72 GLU A C 1
ATOM 555 O O . GLU A 1 72 ? -17.320 -0.063 3.995 1.00 81.19 72 GLU A O 1
ATOM 560 N N . PRO A 1 73 ? -16.635 -2.085 4.738 1.00 78.88 73 PRO A N 1
ATOM 561 C CA . PRO A 1 73 ? -15.231 -1.762 4.579 1.00 78.88 73 PRO A CA 1
ATOM 562 C C . PRO A 1 73 ? -14.960 -1.414 3.109 1.00 78.88 73 PRO A C 1
ATOM 564 O O . PRO A 1 73 ? -15.499 -2.072 2.210 1.00 78.88 73 PRO A O 1
ATOM 567 N N . PRO A 1 74 ? -14.138 -0.385 2.836 1.00 79.31 74 PRO A N 1
ATOM 568 C CA . PRO A 1 74 ? -13.800 -0.041 1.467 1.00 79.31 74 PRO A CA 1
ATOM 569 C C . PRO A 1 74 ? -13.174 -1.257 0.785 1.00 79.31 74 PRO A C 1
ATOM 571 O O . PRO A 1 74 ? -12.398 -1.999 1.394 1.00 79.31 74 PRO A O 1
ATOM 574 N N . LYS A 1 75 ? -13.514 -1.463 -0.492 1.00 79.62 75 LYS A N 1
ATOM 575 C CA . LYS A 1 75 ? -12.890 -2.522 -1.290 1.00 79.62 75 LYS A CA 1
ATOM 576 C C . LYS A 1 75 ? -11.370 -2.349 -1.219 1.00 79.62 75 LYS A C 1
ATOM 578 O O . LYS A 1 75 ? -10.904 -1.214 -1.374 1.00 79.62 75 LYS A O 1
ATOM 583 N N . PRO A 1 76 ? -10.603 -3.432 -1.004 1.00 76.81 76 PRO A N 1
ATOM 584 C CA . PRO A 1 76 ? -9.155 -3.328 -0.990 1.00 76.81 76 PRO A CA 1
ATOM 585 C C . PRO A 1 76 ? -8.685 -2.718 -2.318 1.00 76.81 76 PRO A C 1
ATOM 587 O O . PRO A 1 76 ? -9.265 -3.019 -3.372 1.00 76.81 76 PRO A O 1
ATO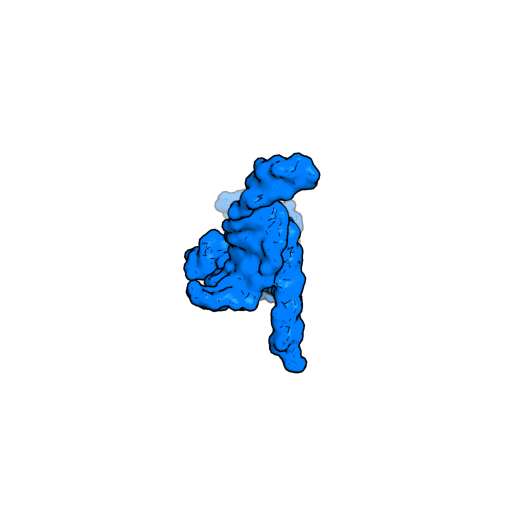M 590 N N . PRO A 1 77 ? -7.670 -1.837 -2.290 1.00 79.19 77 PRO A N 1
ATOM 591 C CA . PRO A 1 77 ? -7.127 -1.276 -3.514 1.00 79.19 77 PRO A CA 1
ATOM 592 C C . PRO A 1 77 ? -6.628 -2.410 -4.412 1.00 79.19 77 PRO A C 1
ATOM 594 O O . PRO A 1 77 ? -6.147 -3.442 -3.936 1.00 79.19 77 PRO A O 1
ATOM 597 N N . LYS A 1 78 ? -6.746 -2.229 -5.731 1.00 83.56 78 LYS A N 1
ATOM 598 C CA . LYS A 1 78 ? -6.144 -3.167 -6.683 1.00 83.56 78 LYS A CA 1
ATOM 599 C C . LYS A 1 78 ? -4.636 -3.173 -6.442 1.00 83.56 78 LYS A C 1
ATOM 601 O O . LYS A 1 78 ? -4.004 -2.135 -6.623 1.00 83.56 78 LYS A O 1
ATOM 606 N N . ARG A 1 79 ? -4.081 -4.322 -6.047 1.00 83.31 79 ARG A N 1
ATOM 607 C CA . ARG A 1 79 ? -2.631 -4.486 -5.902 1.00 83.31 79 ARG A CA 1
ATOM 608 C C . ARG A 1 79 ? -1.977 -4.312 -7.270 1.00 83.31 79 ARG A C 1
ATOM 610 O O . ARG A 1 79 ? -2.445 -4.855 -8.272 1.00 83.31 79 ARG A O 1
ATOM 617 N N . SER A 1 80 ? -0.934 -3.501 -7.316 1.00 86.56 80 SER A N 1
ATOM 618 C CA . SER A 1 80 ? -0.075 -3.351 -8.481 1.00 86.56 80 SER A CA 1
ATOM 619 C C . SER A 1 80 ? 0.998 -4.443 -8.489 1.00 86.56 80 SER A C 1
ATOM 621 O O . SER A 1 80 ? 1.327 -5.012 -7.451 1.00 86.56 80 SER A O 1
ATOM 623 N N . ARG A 1 81 ? 1.638 -4.672 -9.645 1.00 85.31 81 ARG A N 1
ATOM 624 C CA . ARG A 1 81 ? 2.843 -5.523 -9.711 1.00 85.31 81 ARG A CA 1
ATOM 625 C C . ARG A 1 81 ? 3.970 -5.024 -8.803 1.00 85.31 81 ARG A C 1
ATOM 627 O O . ARG A 1 81 ? 4.848 -5.797 -8.446 1.00 85.31 81 ARG A O 1
ATOM 634 N N . TYR A 1 82 ? 3.972 -3.737 -8.456 1.00 85.75 82 TYR A N 1
ATOM 635 C CA . TYR A 1 82 ? 4.935 -3.195 -7.505 1.00 85.75 82 TYR A CA 1
ATOM 636 C C . TYR A 1 82 ? 4.609 -3.624 -6.067 1.00 85.75 82 TYR A C 1
ATOM 638 O O . TYR A 1 82 ? 5.512 -4.000 -5.333 1.00 85.75 82 TYR A O 1
ATOM 646 N N . ASP A 1 83 ? 3.329 -3.679 -5.691 1.00 86.94 83 ASP A N 1
ATOM 647 C CA . ASP A 1 83 ? 2.904 -4.178 -4.373 1.00 86.94 83 ASP A CA 1
ATOM 648 C C . ASP A 1 83 ? 3.142 -5.683 -4.211 1.00 86.94 83 ASP A C 1
ATOM 650 O O . ASP A 1 83 ? 3.299 -6.168 -3.095 1.00 86.94 83 ASP A O 1
ATOM 654 N N . GLU A 1 84 ? 3.135 -6.434 -5.313 1.00 86.56 84 GLU A N 1
ATOM 655 C CA . GLU A 1 84 ? 3.547 -7.842 -5.337 1.00 86.56 84 GLU A CA 1
ATOM 656 C C . GLU A 1 84 ? 5.064 -7.980 -5.171 1.00 86.56 84 GLU A C 1
ATOM 658 O O . GLU A 1 84 ? 5.518 -8.829 -4.414 1.00 86.56 84 GLU A O 1
ATOM 663 N N . PHE A 1 85 ? 5.853 -7.122 -5.829 1.00 84.50 85 PHE A N 1
ATOM 664 C CA . PHE A 1 85 ? 7.308 -7.088 -5.659 1.00 84.50 85 PHE A CA 1
ATOM 665 C C . PHE A 1 85 ? 7.713 -6.794 -4.209 1.00 84.50 85 PHE A C 1
ATOM 667 O O . PHE A 1 85 ? 8.595 -7.462 -3.681 1.00 84.50 85 PHE A O 1
ATOM 674 N N . LEU A 1 86 ? 7.047 -5.836 -3.554 1.00 85.44 86 LEU A N 1
ATOM 675 C CA . LEU A 1 86 ? 7.313 -5.500 -2.151 1.00 85.44 86 LEU A CA 1
ATOM 676 C C . LEU A 1 86 ? 6.972 -6.636 -1.172 1.00 85.44 86 LEU A C 1
ATOM 678 O O . LEU A 1 86 ? 7.523 -6.674 -0.078 1.00 85.44 86 LEU A O 1
ATOM 682 N N . ASP A 1 87 ? 6.079 -7.546 -1.559 1.00 84.75 87 ASP A N 1
ATOM 683 C CA . ASP A 1 87 ? 5.643 -8.700 -0.760 1.00 84.75 87 ASP A CA 1
ATOM 684 C C . ASP A 1 87 ? 6.516 -9.944 -1.010 1.00 84.75 87 ASP A C 1
ATOM 686 O O . ASP A 1 87 ? 6.501 -10.890 -0.231 1.00 84.75 87 ASP A O 1
ATOM 690 N N . ALA A 1 88 ? 7.291 -9.960 -2.101 1.00 79.62 88 ALA A N 1
ATOM 691 C CA . ALA A 1 88 ? 7.985 -11.146 -2.609 1.00 79.62 88 ALA A CA 1
ATOM 692 C C . ALA A 1 88 ? 9.248 -11.577 -1.823 1.00 79.62 88 ALA A C 1
ATOM 694 O O . ALA A 1 88 ? 9.978 -12.449 -2.295 1.00 79.62 88 ALA A O 1
ATOM 695 N N . ASP A 1 89 ? 9.525 -10.980 -0.660 1.00 67.19 89 ASP A N 1
ATOM 696 C CA . ASP A 1 89 ? 10.624 -11.315 0.273 1.00 67.19 89 ASP A CA 1
ATOM 697 C C . ASP A 1 89 ? 12.007 -11.553 -0.389 1.00 67.19 89 ASP A C 1
ATOM 699 O O . ASP A 1 89 ? 12.809 -12.379 0.042 1.00 67.19 89 ASP A O 1
ATOM 703 N N . GLY A 1 90 ? 12.283 -10.865 -1.506 1.00 63.16 90 GLY A N 1
ATOM 704 C CA . GLY A 1 90 ? 13.560 -10.921 -2.234 1.00 63.16 90 GLY A CA 1
ATOM 705 C C . GLY A 1 90 ? 13.830 -12.193 -3.056 1.00 63.16 90 GLY A C 1
ATOM 706 O O . GLY A 1 90 ? 14.825 -12.254 -3.771 1.00 63.16 90 GLY A O 1
ATOM 707 N N . CYS A 1 91 ? 12.952 -13.203 -3.044 1.00 61.44 91 CYS A N 1
ATOM 708 C CA . CYS A 1 91 ? 13.204 -14.489 -3.719 1.00 61.44 91 CYS A CA 1
ATOM 709 C C . CYS A 1 91 ? 13.062 -14.456 -5.259 1.00 61.44 91 CYS A C 1
ATOM 711 O O . CYS A 1 91 ? 13.383 -15.436 -5.930 1.00 61.44 91 CYS A O 1
ATOM 713 N N . LEU A 1 92 ? 12.561 -13.356 -5.832 1.00 59.12 92 LEU A N 1
ATOM 714 C CA . LEU A 1 92 ? 12.273 -13.208 -7.270 1.00 59.12 92 LEU A CA 1
ATOM 715 C C . LEU A 1 92 ? 13.165 -12.166 -7.977 1.00 59.12 92 LEU A C 1
ATOM 717 O O . LEU A 1 92 ? 12.848 -11.748 -9.092 1.00 59.12 92 LEU A O 1
ATOM 721 N N . GLY A 1 93 ? 14.272 -11.767 -7.344 1.00 61.78 93 GLY A N 1
ATOM 722 C CA . GLY A 1 93 ? 15.280 -10.853 -7.891 1.00 61.78 93 GLY A CA 1
ATOM 723 C C . GLY A 1 93 ? 15.630 -9.712 -6.935 1.00 61.78 93 GLY A C 1
ATOM 724 O O . GLY A 1 93 ? 14.798 -9.282 -6.136 1.00 61.78 93 GLY A O 1
ATOM 725 N N . ASP A 1 94 ? 16.845 -9.182 -7.067 1.00 71.94 94 ASP A N 1
ATOM 726 C CA . ASP A 1 94 ? 17.381 -8.098 -6.229 1.00 71.94 94 ASP A CA 1
ATOM 727 C C . ASP A 1 94 ? 16.848 -6.718 -6.659 1.00 71.94 94 ASP A C 1
ATOM 729 O O . ASP A 1 94 ? 17.047 -5.701 -5.988 1.00 71.94 94 ASP A O 1
ATOM 733 N N . SER A 1 95 ? 16.151 -6.654 -7.800 1.00 84.31 95 SER A N 1
ATOM 734 C CA . SER A 1 95 ? 15.561 -5.426 -8.329 1.00 84.31 95 SER A CA 1
ATOM 735 C C . SER A 1 95 ? 14.177 -5.634 -8.944 1.00 84.31 95 SER A C 1
ATOM 737 O O . SER A 1 95 ? 13.836 -6.701 -9.455 1.00 84.31 95 SER A O 1
ATOM 739 N N . PHE A 1 96 ? 13.390 -4.555 -9.007 1.00 84.56 96 PHE A N 1
ATOM 740 C CA . PHE A 1 96 ? 12.086 -4.571 -9.678 1.00 84.56 96 PHE A CA 1
ATOM 741 C C . PHE A 1 96 ? 12.189 -4.955 -11.166 1.00 84.56 96 PHE A C 1
ATOM 743 O O . PHE A 1 96 ? 11.271 -5.549 -11.726 1.00 84.56 96 PHE A O 1
ATOM 750 N N . GLY A 1 97 ? 13.311 -4.641 -11.825 1.00 85.50 97 GLY A N 1
ATOM 751 C CA . GLY A 1 97 ? 13.552 -5.039 -13.213 1.00 85.50 97 GLY A CA 1
ATOM 752 C C . GLY A 1 97 ? 13.646 -6.556 -13.374 1.00 85.50 97 GLY A C 1
ATOM 753 O O . GLY A 1 97 ? 13.027 -7.112 -14.281 1.00 85.50 97 GLY A O 1
ATOM 754 N N . GLU A 1 98 ? 14.366 -7.221 -12.473 1.00 84.69 98 GLU A N 1
ATOM 755 C CA . GLU A 1 98 ? 14.469 -8.684 -12.426 1.00 84.69 98 GLU A CA 1
ATOM 756 C C . GLU A 1 98 ? 13.135 -9.322 -12.049 1.00 84.69 98 GLU A C 1
ATOM 758 O O . GLU A 1 98 ? 12.708 -10.255 -12.716 1.00 84.69 98 GLU A O 1
ATOM 763 N N . PHE A 1 99 ? 12.394 -8.752 -11.099 1.00 86.25 99 PHE A N 1
ATOM 764 C CA . PHE A 1 99 ? 11.037 -9.213 -10.791 1.00 86.25 99 PHE A CA 1
ATOM 765 C C . PHE A 1 99 ? 10.101 -9.154 -12.014 1.00 86.25 99 PHE A C 1
ATOM 767 O O . PHE A 1 99 ? 9.256 -10.025 -12.234 1.00 86.25 99 PHE A O 1
ATOM 774 N N . LEU A 1 100 ? 10.236 -8.117 -12.849 1.00 86.56 100 LEU A N 1
ATOM 775 C CA . LEU A 1 100 ? 9.410 -7.963 -14.044 1.00 86.56 100 LEU A CA 1
ATOM 776 C C . LEU A 1 100 ? 9.843 -8.856 -15.209 1.00 86.56 100 LEU A C 1
ATOM 778 O O . LEU A 1 100 ? 8.982 -9.324 -15.960 1.00 86.56 100 LEU A O 1
ATOM 782 N N . CYS A 1 101 ? 11.149 -9.019 -15.418 1.00 83.19 101 CYS A N 1
ATOM 783 C CA . CYS A 1 101 ? 11.715 -9.623 -16.626 1.00 83.19 101 CYS A CA 1
ATOM 784 C C . CYS A 1 101 ? 12.399 -10.978 -16.395 1.00 83.19 101 CYS A C 1
ATOM 786 O O . CYS A 1 101 ? 12.730 -11.651 -17.374 1.00 83.19 101 CYS A O 1
ATOM 788 N N . GLY A 1 102 ? 12.596 -11.393 -15.146 1.00 82.19 102 GLY A N 1
ATOM 789 C CA . GLY A 1 102 ? 13.396 -12.552 -14.757 1.00 82.19 102 GLY A CA 1
ATOM 790 C C . GLY A 1 102 ? 14.774 -12.531 -15.419 1.00 82.19 102 GLY A C 1
ATOM 791 O O . GLY A 1 102 ? 15.376 -11.475 -15.610 1.00 82.19 102 GLY A O 1
ATOM 792 N N . GLY A 1 103 ? 15.214 -13.697 -15.899 1.00 78.25 103 GLY A N 1
ATOM 793 C CA . GLY A 1 103 ? 16.448 -13.852 -16.682 1.00 78.25 103 GLY A CA 1
ATOM 794 C C . GLY A 1 103 ? 16.445 -13.184 -18.065 1.00 78.25 103 GLY A C 1
ATOM 795 O O . GLY A 1 103 ? 17.400 -13.335 -18.817 1.00 78.25 103 GLY A O 1
ATOM 796 N N . ARG A 1 104 ? 15.387 -12.448 -18.430 1.00 85.81 104 ARG A N 1
ATOM 797 C CA . ARG A 1 104 ? 15.302 -11.683 -19.685 1.00 85.81 104 ARG A CA 1
ATOM 798 C C . ARG A 1 104 ? 15.486 -10.186 -19.445 1.00 85.81 104 ARG A C 1
ATOM 800 O O . ARG A 1 104 ? 14.903 -9.366 -20.164 1.00 85.81 104 ARG A O 1
ATOM 807 N N . LEU A 1 105 ? 16.232 -9.810 -18.412 1.00 88.81 105 LEU A N 1
ATOM 808 C CA . LEU A 1 105 ? 16.568 -8.417 -18.165 1.00 88.81 105 LEU A CA 1
ATOM 809 C C . LEU A 1 105 ? 17.410 -7.879 -19.342 1.00 88.81 105 LEU A C 1
ATOM 811 O O . LEU A 1 105 ? 18.370 -8.526 -19.752 1.00 88.81 105 LEU A O 1
ATOM 815 N N . PRO A 1 106 ? 17.049 -6.736 -19.950 1.00 91.75 106 PRO A N 1
ATOM 816 C CA . PRO A 1 106 ? 17.844 -6.169 -21.031 1.00 91.75 106 PRO A CA 1
ATOM 817 C C . PRO A 1 106 ? 19.174 -5.585 -20.540 1.00 91.75 106 PRO A C 1
ATOM 819 O O . PRO A 1 106 ? 19.201 -4.806 -19.587 1.00 91.75 106 PRO A O 1
ATOM 822 N N . GLU A 1 107 ? 20.248 -5.862 -21.269 1.00 91.81 107 GLU A N 1
ATOM 823 C CA . GLU A 1 107 ? 21.618 -5.483 -20.927 1.00 91.81 107 GLU A CA 1
ATOM 824 C C . GLU A 1 107 ? 22.253 -4.596 -22.004 1.00 91.81 107 GLU A C 1
ATOM 826 O O . GLU A 1 107 ? 21.809 -4.556 -23.156 1.00 91.81 107 GLU A O 1
ATOM 831 N N . PHE A 1 108 ? 23.309 -3.873 -21.623 1.00 94.38 108 PHE A N 1
ATOM 832 C CA . PHE A 1 108 ? 24.159 -3.134 -22.554 1.00 94.38 108 PHE A CA 1
ATOM 833 C C . PHE A 1 108 ? 25.473 -3.872 -22.772 1.00 94.38 108 PHE A C 1
ATOM 835 O O . PHE A 1 108 ? 26.127 -4.275 -21.818 1.00 94.38 108 PHE A O 1
ATOM 842 N N . GLU A 1 109 ? 25.921 -3.912 -24.019 1.00 94.50 109 GLU A N 1
ATOM 843 C CA . GLU A 1 109 ? 27.300 -4.226 -24.374 1.00 94.50 109 GLU A CA 1
ATOM 844 C C . GLU A 1 109 ? 27.956 -3.014 -25.035 1.00 94.50 109 GLU A C 1
ATOM 846 O O . GLU A 1 109 ? 27.296 -2.189 -25.678 1.00 94.50 109 GLU A O 1
ATOM 851 N N . SER A 1 110 ? 29.269 -2.901 -24.858 1.00 94.00 110 SER A N 1
ATOM 852 C CA . SER A 1 110 ? 30.086 -1.861 -25.472 1.00 94.00 110 SER A CA 1
ATOM 853 C C . SER A 1 110 ? 31.197 -2.481 -26.296 1.00 94.00 110 SER A C 1
ATOM 855 O O . SER A 1 110 ? 31.801 -3.467 -25.876 1.00 94.00 110 SER A O 1
ATOM 857 N N . ARG A 1 111 ? 31.515 -1.857 -27.427 1.00 93.75 111 ARG A N 1
ATOM 858 C CA . ARG A 1 111 ? 32.723 -2.150 -28.194 1.00 93.75 111 ARG A CA 1
ATOM 859 C C . ARG A 1 111 ? 33.523 -0.874 -28.388 1.00 93.75 111 ARG A C 1
ATOM 861 O O . ARG A 1 111 ? 32.946 0.199 -28.561 1.00 93.75 111 ARG A O 1
ATOM 868 N N . ASN A 1 112 ? 34.839 -1.016 -28.370 1.00 92.31 112 ASN A N 1
ATOM 869 C CA . ASN A 1 112 ? 35.761 0.060 -28.696 1.00 92.31 112 ASN A CA 1
ATOM 870 C C . ASN A 1 112 ? 36.338 -0.211 -30.078 1.00 92.31 112 ASN A C 1
ATOM 872 O O . ASN A 1 112 ? 36.725 -1.340 -30.376 1.00 92.31 112 ASN A O 1
ATOM 876 N N . ASP A 1 113 ? 36.377 0.824 -30.901 1.00 86.00 113 ASP A N 1
ATOM 877 C CA . ASP A 1 113 ? 36.891 0.768 -32.259 1.00 86.00 113 ASP A CA 1
ATOM 878 C C . ASP A 1 113 ? 37.827 1.955 -32.497 1.00 86.00 113 ASP A C 1
ATOM 880 O O . ASP A 1 113 ? 37.653 3.027 -31.910 1.00 86.00 113 ASP A O 1
ATOM 884 N N . LEU A 1 114 ? 38.832 1.759 -33.343 1.00 89.50 114 LEU A N 1
ATOM 885 C CA . LEU A 1 114 ? 39.792 2.795 -33.699 1.00 89.50 114 LEU A CA 1
ATOM 886 C C . LEU A 1 114 ? 39.502 3.237 -35.131 1.00 89.50 114 LEU A C 1
ATOM 888 O O . LEU A 1 114 ? 39.761 2.500 -36.081 1.00 89.50 114 LEU A O 1
ATOM 892 N N . ARG A 1 115 ? 38.960 4.444 -35.299 1.00 86.50 115 ARG A N 1
ATOM 893 C CA . ARG A 1 115 ? 38.581 4.976 -36.617 1.00 86.50 115 ARG A CA 1
ATOM 894 C C . ARG A 1 115 ? 39.348 6.249 -36.930 1.00 86.50 115 ARG A C 1
ATOM 896 O O . ARG A 1 115 ? 39.808 6.938 -36.026 1.00 86.50 115 ARG A O 1
ATOM 903 N N . ARG A 1 116 ? 39.512 6.551 -38.217 1.00 88.75 116 ARG A N 1
ATOM 904 C CA . ARG A 1 116 ? 40.023 7.856 -38.645 1.00 88.75 116 ARG A CA 1
ATOM 905 C C . ARG A 1 116 ? 38.875 8.856 -38.667 1.00 88.75 116 ARG A C 1
ATOM 907 O O . ARG A 1 116 ? 37.807 8.525 -39.174 1.00 88.75 116 ARG A O 1
ATOM 914 N N . ASP A 1 117 ? 39.099 10.036 -38.105 1.00 85.56 117 ASP A N 1
ATOM 915 C CA . ASP A 1 117 ? 38.203 11.174 -38.292 1.00 85.56 117 ASP A CA 1
ATOM 916 C C . ASP A 1 117 ? 38.391 11.804 -39.683 1.00 85.56 117 ASP A C 1
ATOM 918 O O . ASP A 1 117 ? 39.264 11.398 -40.458 1.00 85.56 117 ASP A O 1
ATOM 922 N N . ASP A 1 118 ? 37.590 12.823 -39.990 1.00 86.56 118 ASP A N 1
ATOM 923 C CA . ASP A 1 118 ? 37.632 13.532 -41.275 1.00 86.56 118 ASP A CA 1
ATOM 924 C C . ASP A 1 118 ? 38.983 14.229 -41.532 1.00 86.56 118 ASP A C 1
ATOM 926 O O . ASP A 1 118 ? 39.337 14.505 -42.677 1.00 86.56 118 ASP A O 1
ATOM 930 N N . SER A 1 119 ? 39.771 14.480 -40.479 1.00 85.31 119 SER A N 1
ATOM 931 C CA . SER A 1 119 ? 41.133 15.027 -40.567 1.00 85.31 119 SER A CA 1
ATOM 932 C C . SER A 1 119 ? 42.209 13.949 -40.771 1.00 85.31 119 SER A C 1
ATOM 934 O O . SER A 1 119 ? 43.396 14.253 -40.893 1.00 85.31 119 SER A O 1
ATOM 936 N N . GLY A 1 120 ? 41.810 12.675 -40.811 1.00 87.50 120 GLY A N 1
ATOM 937 C CA . GLY A 1 120 ? 42.695 11.524 -40.939 1.00 87.50 120 GLY A CA 1
ATOM 938 C C . GLY A 1 120 ? 43.344 11.082 -39.624 1.00 87.50 120 GLY A C 1
ATOM 939 O O . GLY A 1 120 ? 44.159 10.152 -39.646 1.00 87.50 120 GLY A O 1
ATOM 940 N N . ARG A 1 121 ? 42.998 11.689 -38.482 1.00 89.25 121 ARG A N 1
ATOM 941 C CA . ARG A 1 121 ? 43.528 11.339 -37.158 1.00 89.25 121 ARG A CA 1
ATOM 942 C C . ARG A 1 121 ? 42.823 10.100 -36.617 1.00 89.25 121 ARG A C 1
ATOM 944 O O . ARG A 1 121 ? 41.605 9.987 -36.680 1.00 89.25 121 ARG A O 1
ATOM 951 N N . LEU A 1 122 ? 43.592 9.171 -36.048 1.00 89.19 122 LEU A N 1
ATOM 952 C CA . LEU A 1 122 ? 43.034 8.010 -35.351 1.00 89.19 122 LEU A CA 1
ATOM 953 C C . LEU A 1 122 ? 42.403 8.447 -34.024 1.00 89.19 122 LEU A C 1
ATOM 955 O O . LEU A 1 122 ? 43.074 9.040 -33.175 1.00 89.19 122 LEU A O 1
ATOM 959 N N . ILE A 1 123 ? 41.124 8.128 -33.859 1.00 88.69 123 ILE A N 1
ATOM 960 C CA . ILE A 1 123 ? 40.324 8.393 -32.669 1.00 88.69 123 ILE A CA 1
ATOM 961 C C . ILE A 1 123 ? 39.716 7.092 -32.144 1.00 88.69 123 ILE A C 1
ATOM 963 O O . ILE A 1 123 ? 39.302 6.214 -32.904 1.00 88.69 123 ILE A O 1
ATOM 967 N N . TRP A 1 124 ? 39.664 6.978 -30.820 1.00 89.12 124 TRP A N 1
ATOM 968 C CA . TRP A 1 124 ? 38.944 5.904 -30.149 1.00 89.12 124 TRP A CA 1
ATOM 969 C C . TRP A 1 124 ? 37.460 6.244 -30.115 1.00 89.12 124 TRP A C 1
ATOM 971 O O . TRP A 1 124 ? 37.078 7.308 -29.626 1.00 89.12 124 TRP A O 1
ATOM 981 N N . ILE A 1 125 ? 36.628 5.338 -30.617 1.00 88.56 125 ILE A N 1
ATOM 982 C CA . ILE A 1 125 ? 35.175 5.466 -30.592 1.00 88.56 125 ILE A CA 1
ATOM 983 C C . ILE A 1 125 ? 34.611 4.315 -29.771 1.00 88.56 125 ILE A C 1
ATOM 985 O O . ILE A 1 125 ? 34.914 3.147 -30.019 1.00 88.56 125 ILE A O 1
ATOM 989 N N . THR A 1 126 ? 33.767 4.652 -28.802 1.00 91.94 126 THR A N 1
ATOM 990 C CA . THR A 1 126 ? 33.000 3.671 -28.036 1.00 91.94 126 THR A CA 1
ATOM 991 C C . THR A 1 126 ? 31.582 3.629 -28.583 1.00 91.94 126 THR A C 1
ATOM 993 O O . THR A 1 126 ? 30.893 4.646 -28.639 1.00 91.94 126 THR A O 1
ATOM 996 N N . GLU A 1 127 ? 31.140 2.442 -28.978 1.00 94.12 127 GLU A N 1
ATOM 997 C CA . GLU A 1 127 ? 29.770 2.189 -29.407 1.00 94.12 127 GLU A CA 1
ATOM 998 C C . GLU A 1 127 ? 29.084 1.263 -28.403 1.00 94.12 127 GLU A C 1
ATOM 1000 O O . GLU A 1 127 ? 29.705 0.391 -27.792 1.00 94.12 127 GLU A O 1
ATOM 1005 N N . TYR A 1 128 ? 27.779 1.440 -28.252 1.00 95.94 128 TYR A N 1
ATOM 1006 C CA . TYR A 1 128 ? 26.925 0.692 -27.345 1.00 95.94 128 TYR A CA 1
ATOM 1007 C C . TYR A 1 128 ? 25.826 -0.014 -28.129 1.00 95.94 128 TYR A C 1
ATOM 1009 O O . TYR A 1 128 ? 25.303 0.522 -29.107 1.00 95.94 128 TYR A O 1
ATOM 1017 N N . ARG A 1 129 ? 25.425 -1.192 -27.662 1.00 96.00 129 ARG A N 1
ATOM 1018 C CA . ARG A 1 129 ? 24.237 -1.906 -28.130 1.00 96.00 129 ARG A CA 1
ATOM 1019 C C . ARG A 1 129 ? 23.480 -2.437 -26.924 1.00 96.00 129 ARG A C 1
ATOM 1021 O O . ARG A 1 129 ? 24.086 -2.846 -25.940 1.00 96.00 129 ARG A O 1
ATOM 1028 N N . MET A 1 130 ? 22.155 -2.406 -26.994 1.00 95.50 130 MET A N 1
ATOM 1029 C CA . MET A 1 130 ? 21.291 -2.980 -25.965 1.00 95.50 130 MET A CA 1
ATOM 1030 C C . MET A 1 130 ? 20.622 -4.243 -26.508 1.00 95.50 130 MET A C 1
ATOM 1032 O O . MET A 1 130 ? 20.172 -4.264 -27.659 1.00 95.50 130 MET A O 1
ATOM 1036 N N . PHE A 1 131 ? 20.589 -5.298 -25.701 1.00 93.31 131 PHE A N 1
ATOM 1037 C CA . PHE A 1 131 ? 20.085 -6.612 -26.093 1.00 93.31 131 PHE A CA 1
ATOM 1038 C C . PHE A 1 131 ? 19.359 -7.296 -24.934 1.00 93.31 131 PHE A C 1
ATOM 1040 O O . PHE A 1 131 ? 19.421 -6.854 -23.792 1.00 93.31 131 PHE A O 1
ATOM 1047 N N . ARG A 1 132 ? 18.626 -8.362 -25.247 1.00 91.44 132 ARG A N 1
ATOM 1048 C CA . ARG A 1 132 ? 17.960 -9.236 -24.284 1.00 91.44 132 ARG A CA 1
ATOM 1049 C C . ARG A 1 132 ? 18.234 -10.684 -24.655 1.00 91.44 132 ARG A C 1
ATOM 1051 O O . ARG A 1 132 ? 18.013 -11.068 -25.805 1.00 91.44 132 ARG A O 1
ATOM 1058 N N . ASN A 1 133 ? 18.672 -11.467 -23.681 1.00 88.12 133 ASN A N 1
ATOM 1059 C CA . ASN A 1 133 ? 18.889 -12.896 -23.849 1.00 88.12 133 ASN A CA 1
ATOM 1060 C C . ASN A 1 133 ? 17.556 -13.656 -23.793 1.00 88.12 133 ASN A C 1
ATOM 1062 O O . ASN A 1 133 ? 16.653 -13.292 -23.035 1.00 88.12 133 ASN A O 1
ATOM 1066 N N . PHE A 1 134 ? 17.422 -14.674 -24.642 1.00 82.44 134 PHE A N 1
ATOM 1067 C CA . PHE A 1 134 ? 16.347 -15.662 -24.535 1.00 82.44 134 PHE A CA 1
ATOM 1068 C C . PHE A 1 134 ? 16.753 -16.756 -23.542 1.00 82.44 134 PHE A C 1
ATOM 1070 O O . PHE A 1 134 ? 15.988 -17.096 -22.642 1.00 82.44 134 PHE A O 1
ATOM 1077 N N . ASP A 1 135 ? 17.987 -17.236 -23.693 1.00 80.75 135 ASP A N 1
ATOM 1078 C CA . ASP A 1 135 ? 18.684 -18.172 -22.818 1.00 80.75 135 ASP A CA 1
ATOM 1079 C C . ASP A 1 135 ? 20.185 -17.812 -22.757 1.00 80.75 135 ASP A C 1
ATOM 1081 O O . ASP A 1 135 ? 20.602 -16.754 -23.229 1.00 80.75 135 ASP A O 1
ATOM 1085 N N . PHE A 1 136 ? 21.015 -18.680 -22.174 1.00 74.75 136 PHE A N 1
ATOM 1086 C CA . PHE A 1 136 ? 22.457 -18.446 -22.029 1.00 74.75 136 PHE A CA 1
ATOM 1087 C C . PHE A 1 136 ? 23.235 -18.347 -23.355 1.00 74.75 136 PHE A C 1
ATOM 1089 O O . PHE A 1 136 ? 24.352 -17.833 -23.358 1.00 74.75 136 PHE A O 1
ATOM 1096 N N . TRP A 1 137 ? 22.682 -18.834 -24.468 1.00 77.00 137 TRP A N 1
ATOM 1097 C CA . TRP A 1 137 ? 23.393 -18.970 -25.745 1.00 77.00 137 TRP A CA 1
ATOM 1098 C C . TRP A 1 137 ? 22.782 -18.132 -26.868 1.00 77.00 137 TRP A C 1
ATOM 1100 O O . TRP A 1 137 ? 23.455 -17.828 -27.854 1.00 77.00 137 TRP A O 1
ATOM 1110 N N . THR A 1 138 ? 21.515 -17.745 -26.736 1.00 83.00 138 THR A N 1
ATOM 1111 C CA . THR A 1 138 ? 20.727 -17.124 -27.795 1.00 83.00 138 THR A CA 1
ATOM 1112 C C . THR A 1 138 ? 20.122 -15.798 -27.352 1.00 83.00 138 THR A C 1
ATOM 1114 O O . THR A 1 138 ? 19.612 -15.618 -26.243 1.00 83.00 138 THR A O 1
ATOM 1117 N N . ARG A 1 139 ? 20.177 -14.828 -28.268 1.00 87.19 139 ARG A N 1
ATOM 1118 C CA . ARG A 1 139 ? 19.589 -13.502 -28.081 1.00 87.19 139 ARG A CA 1
ATOM 1119 C C . ARG A 1 139 ? 18.177 -13.489 -28.643 1.00 87.19 139 ARG A C 1
ATOM 1121 O O . ARG A 1 139 ? 17.964 -13.891 -29.781 1.00 87.19 139 ARG A O 1
ATOM 1128 N N . ASP A 1 140 ? 17.247 -12.965 -27.855 1.00 86.56 140 ASP A N 1
ATOM 1129 C CA . ASP A 1 140 ? 15.851 -12.770 -28.249 1.00 86.56 140 ASP A CA 1
ATOM 1130 C C . ASP A 1 140 ? 15.716 -11.519 -29.129 1.00 86.56 140 ASP A C 1
ATOM 1132 O O . ASP A 1 140 ? 15.314 -11.563 -30.290 1.00 86.56 140 ASP A O 1
ATOM 1136 N N . VAL A 1 141 ? 16.125 -10.371 -28.581 1.00 90.69 141 VAL A N 1
ATOM 1137 C CA . VAL A 1 141 ? 16.017 -9.068 -29.243 1.00 90.69 141 VAL A CA 1
ATOM 1138 C C . VAL A 1 141 ? 17.318 -8.306 -29.068 1.00 90.69 141 VAL A C 1
ATOM 1140 O O . VAL A 1 141 ? 17.829 -8.185 -27.955 1.00 90.69 141 VAL A O 1
ATOM 1143 N N . GLN A 1 142 ? 17.821 -7.724 -30.154 1.00 94.12 142 GLN A N 1
ATOM 1144 C CA . GLN A 1 142 ? 18.982 -6.839 -30.130 1.00 94.12 142 GLN A CA 1
ATOM 1145 C C . GLN A 1 142 ? 18.725 -5.564 -30.937 1.00 94.12 142 GLN A C 1
ATOM 1147 O O . GLN A 1 142 ? 18.103 -5.605 -31.998 1.00 94.12 142 GLN A O 1
ATOM 1152 N N . GLY A 1 143 ? 19.207 -4.433 -30.422 1.00 93.44 143 GLY A N 1
ATOM 1153 C CA . GLY A 1 143 ? 19.280 -3.179 -31.172 1.00 93.44 143 GLY A CA 1
ATOM 1154 C C . GLY A 1 143 ? 20.498 -3.120 -32.100 1.00 93.44 143 GLY A C 1
ATOM 1155 O O . GLY A 1 143 ? 21.271 -4.070 -32.212 1.00 93.44 143 GLY A O 1
ATOM 1156 N N . GLY A 1 144 ? 20.690 -1.976 -32.750 1.00 94.25 144 GLY A N 1
ATOM 1157 C CA . GLY A 1 144 ? 21.913 -1.639 -33.479 1.00 94.25 144 GLY A CA 1
ATOM 1158 C C . GLY A 1 144 ? 23.022 -1.105 -32.567 1.00 94.25 144 GLY A C 1
ATOM 1159 O O . GLY A 1 144 ? 22.780 -0.758 -31.409 1.00 94.25 144 GLY A O 1
ATOM 1160 N N . TRP A 1 145 ? 24.241 -1.034 -33.107 1.00 95.19 145 TRP A N 1
ATOM 1161 C CA . TRP A 1 145 ? 25.353 -0.309 -32.486 1.00 95.19 145 TRP A CA 1
ATOM 1162 C C . TRP A 1 145 ? 25.154 1.197 -32.658 1.00 95.19 145 TRP A C 1
ATOM 1164 O O . TRP A 1 145 ? 24.846 1.661 -33.756 1.00 95.19 145 TRP A O 1
ATOM 1174 N N . CYS A 1 146 ? 25.321 1.959 -31.582 1.00 93.19 146 CYS A N 1
ATOM 1175 C CA . CYS A 1 146 ? 25.162 3.411 -31.580 1.00 93.19 146 CYS A CA 1
ATOM 1176 C C . CYS A 1 146 ? 26.259 4.081 -30.751 1.00 93.19 146 CYS A C 1
ATOM 1178 O O . CYS A 1 146 ? 26.788 3.487 -29.817 1.00 93.19 146 CYS A O 1
ATOM 1180 N N . SER A 1 147 ? 26.563 5.343 -31.041 1.00 90.88 147 SER A N 1
ATOM 1181 C CA . SER A 1 147 ? 27.581 6.120 -30.317 1.00 90.88 147 SER A CA 1
ATOM 1182 C C . SER A 1 147 ? 27.199 6.432 -28.865 1.00 90.88 147 SER A C 1
ATOM 1184 O O . SER A 1 147 ? 28.073 6.624 -28.025 1.00 90.88 147 SER A O 1
ATOM 1186 N N . THR A 1 148 ? 25.903 6.458 -28.529 1.00 93.31 148 THR A N 1
ATOM 1187 C CA . THR A 1 148 ? 25.430 6.724 -27.162 1.00 93.31 148 THR A CA 1
ATOM 1188 C C . THR A 1 148 ? 24.524 5.611 -26.634 1.00 93.31 148 THR A C 1
ATOM 1190 O O . THR A 1 148 ? 23.775 4.971 -27.377 1.00 93.31 148 THR A O 1
ATOM 1193 N N . LYS A 1 149 ? 24.521 5.409 -25.306 1.00 94.50 149 LYS A N 1
ATOM 1194 C CA . LYS A 1 149 ? 23.593 4.471 -24.641 1.00 94.50 149 LYS A CA 1
ATOM 1195 C C . LYS A 1 149 ? 22.120 4.848 -24.851 1.00 94.50 149 LYS A C 1
ATOM 1197 O O . LYS A 1 149 ? 21.260 3.968 -24.882 1.00 94.50 149 LYS A O 1
ATOM 1202 N N . LYS A 1 150 ? 21.814 6.144 -24.990 1.00 95.62 150 LYS A N 1
ATOM 1203 C CA . LYS A 1 150 ? 20.448 6.637 -25.228 1.00 95.62 150 LYS A CA 1
ATOM 1204 C C . LYS A 1 150 ? 19.938 6.174 -26.593 1.00 95.62 150 LYS A C 1
ATOM 1206 O O . LYS A 1 150 ? 18.834 5.634 -26.668 1.00 95.62 150 LYS A O 1
ATOM 1211 N N . ASP A 1 151 ? 20.763 6.313 -27.625 1.00 95.06 151 ASP A N 1
ATOM 1212 C CA . ASP A 1 151 ? 20.417 5.909 -28.990 1.00 95.06 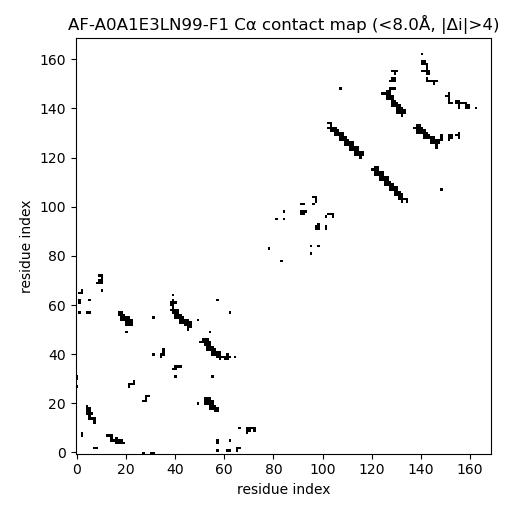151 ASP A CA 1
ATOM 1213 C C . ASP A 1 151 ? 20.355 4.384 -29.115 1.00 95.06 151 ASP A C 1
ATOM 1215 O O . ASP A 1 151 ? 19.405 3.847 -29.684 1.00 95.06 151 ASP A O 1
ATOM 1219 N N . ALA A 1 152 ? 21.275 3.669 -28.458 1.00 95.56 152 ALA A N 1
ATOM 1220 C CA . ALA A 1 152 ? 21.232 2.210 -28.372 1.00 95.56 152 ALA A CA 1
ATOM 1221 C C . ALA A 1 152 ? 19.929 1.708 -27.716 1.00 95.56 152 ALA A C 1
ATOM 1223 O O . ALA A 1 152 ? 19.297 0.770 -28.209 1.00 95.56 152 ALA A O 1
ATOM 1224 N N . LYS A 1 153 ? 19.465 2.367 -26.642 1.00 95.94 153 LYS A N 1
ATOM 1225 C CA . LYS A 1 153 ? 18.177 2.058 -25.995 1.00 95.94 153 LYS A CA 1
ATOM 1226 C C . LYS A 1 153 ? 16.986 2.346 -26.911 1.00 95.94 153 LYS A C 1
ATOM 1228 O O . LYS A 1 153 ? 16.017 1.588 -26.899 1.00 95.94 153 LYS A O 1
ATOM 1233 N N . ALA A 1 154 ? 17.031 3.428 -27.689 1.00 95.31 154 ALA A N 1
ATOM 1234 C CA . ALA A 1 154 ? 15.988 3.745 -28.665 1.00 95.31 154 ALA A CA 1
ATOM 1235 C C . ALA A 1 154 ? 15.927 2.687 -29.779 1.00 95.31 154 ALA A C 1
ATOM 1237 O O . ALA A 1 154 ? 14.847 2.173 -30.075 1.00 95.31 154 ALA A O 1
ATOM 1238 N N . SER A 1 155 ? 17.086 2.288 -30.309 1.00 95.75 155 SER A N 1
ATOM 1239 C CA . SER A 1 155 ? 17.208 1.213 -31.297 1.00 95.75 155 SER A CA 1
ATOM 1240 C C . SER A 1 155 ? 16.661 -0.119 -30.766 1.00 95.75 155 SER A C 1
ATOM 1242 O O . SER A 1 155 ? 15.853 -0.770 -31.428 1.00 95.75 155 SER A O 1
ATOM 1244 N N . TYR A 1 156 ? 17.000 -0.487 -29.525 1.00 95.56 156 TYR A N 1
ATOM 1245 C CA . TYR A 1 156 ? 16.461 -1.683 -28.871 1.00 95.56 156 TYR A CA 1
ATOM 1246 C C . TYR A 1 156 ? 14.937 -1.637 -28.706 1.00 95.56 156 TYR A C 1
ATOM 1248 O O . TYR A 1 156 ? 14.258 -2.623 -28.985 1.00 95.56 156 TYR A O 1
ATOM 1256 N N . LYS A 1 157 ? 14.365 -0.496 -28.301 1.00 94.88 157 LYS A N 1
ATOM 1257 C CA . LYS A 1 157 ? 12.903 -0.346 -28.194 1.00 94.88 157 LYS A CA 1
ATOM 1258 C C . LYS A 1 157 ? 12.202 -0.542 -29.540 1.00 94.88 157 LYS A C 1
ATOM 1260 O O . LYS A 1 157 ? 11.139 -1.161 -29.569 1.00 94.88 157 LYS A O 1
ATOM 1265 N N . ALA A 1 158 ? 12.787 -0.046 -30.631 1.00 94.75 158 ALA A N 1
ATOM 1266 C CA . ALA A 1 158 ? 12.261 -0.259 -31.976 1.00 94.75 158 ALA A CA 1
ATOM 1267 C C . ALA A 1 158 ? 12.298 -1.749 -32.363 1.00 94.75 158 ALA A C 1
ATOM 1269 O O . ALA A 1 158 ? 11.283 -2.293 -32.797 1.00 94.75 158 ALA A O 1
ATOM 1270 N N . ALA A 1 159 ? 13.420 -2.432 -32.109 1.00 93.62 159 ALA A N 1
ATOM 1271 C CA . ALA A 1 159 ? 13.552 -3.871 -32.343 1.00 93.62 159 ALA A CA 1
ATOM 1272 C C . ALA A 1 159 ? 12.565 -4.699 -31.497 1.00 93.62 159 ALA A C 1
ATOM 1274 O O . ALA A 1 159 ? 11.942 -5.635 -31.997 1.00 93.62 159 ALA A O 1
ATOM 1275 N N . LEU A 1 160 ? 12.364 -4.326 -30.229 1.00 92.19 160 LEU A N 1
ATOM 1276 C CA . LEU A 1 160 ? 11.427 -4.993 -29.325 1.00 92.19 160 LEU A CA 1
ATOM 1277 C C . LEU A 1 160 ? 9.974 -4.832 -29.784 1.00 92.19 160 LEU A C 1
ATOM 1279 O O . LEU A 1 160 ? 9.195 -5.777 -29.687 1.00 92.19 160 LEU A O 1
ATOM 1283 N N . LYS A 1 161 ? 9.606 -3.647 -30.285 1.00 92.75 161 LYS A N 1
ATOM 1284 C CA . LYS A 1 161 ? 8.279 -3.405 -30.860 1.00 92.75 161 LYS A CA 1
ATOM 1285 C C . LYS A 1 161 ? 8.053 -4.284 -32.094 1.00 92.75 161 LYS A C 1
ATOM 1287 O O . LYS A 1 161 ? 7.060 -5.003 -32.135 1.00 92.75 161 LYS A O 1
ATOM 1292 N N . ALA A 1 162 ? 9.013 -4.309 -33.019 1.00 91.19 162 ALA A N 1
ATOM 1293 C CA . ALA A 1 162 ? 8.942 -5.142 -34.220 1.00 91.19 162 ALA A CA 1
ATOM 1294 C C . ALA A 1 162 ? 8.882 -6.650 -33.902 1.00 91.19 162 ALA A C 1
ATOM 1296 O O . ALA A 1 162 ? 8.190 -7.397 -34.585 1.00 91.19 162 ALA A O 1
ATOM 1297 N N . SER A 1 163 ? 9.580 -7.110 -32.856 1.00 87.19 163 SER A N 1
ATOM 1298 C CA . SER A 1 163 ? 9.507 -8.505 -32.396 1.00 87.19 163 SER A CA 1
ATOM 1299 C C . SER A 1 163 ? 8.099 -8.874 -31.910 1.00 87.19 163 SER A C 1
ATOM 1301 O O . SER A 1 163 ? 7.558 -9.895 -32.323 1.00 87.19 163 SER A O 1
ATOM 1303 N N . LYS A 1 164 ? 7.448 -8.011 -31.115 1.00 86.19 164 LYS A N 1
ATOM 1304 C CA . LYS A 1 164 ? 6.072 -8.247 -30.636 1.00 86.19 164 LYS A CA 1
ATOM 1305 C C . LYS A 1 164 ? 5.048 -8.307 -31.771 1.00 86.19 164 LYS A C 1
ATOM 1307 O O . LYS A 1 164 ? 4.151 -9.143 -31.735 1.00 86.19 164 LYS A O 1
ATOM 1312 N N . GLU A 1 165 ? 5.197 -7.446 -32.774 1.00 86.31 165 GLU A N 1
ATOM 1313 C CA . GLU A 1 165 ? 4.312 -7.418 -33.946 1.00 86.31 165 GLU A CA 1
ATOM 1314 C C . GLU A 1 165 ? 4.422 -8.704 -34.780 1.00 86.31 165 GLU A C 1
ATOM 1316 O O . GLU A 1 165 ? 3.413 -9.195 -35.266 1.00 86.31 165 GLU A O 1
ATOM 1321 N N . LYS A 1 166 ? 5.610 -9.317 -34.871 1.00 78.06 166 LYS A N 1
ATOM 1322 C CA . LYS A 1 166 ? 5.816 -10.594 -35.585 1.00 78.06 166 LYS A CA 1
ATOM 1323 C C . LYS A 1 166 ? 5.243 -11.825 -34.874 1.00 78.06 166 LYS A C 1
ATOM 1325 O O . LYS A 1 166 ? 5.073 -12.856 -35.511 1.00 78.06 166 LYS A O 1
ATOM 1330 N N . VAL A 1 167 ? 5.008 -11.745 -33.563 1.00 70.69 167 VAL A N 1
ATOM 1331 C CA . VAL A 1 167 ? 4.532 -12.871 -32.735 1.00 70.69 167 VAL A CA 1
ATOM 1332 C C . VAL A 1 167 ? 2.997 -12.945 -32.690 1.00 70.69 167 VAL A C 1
ATOM 1334 O O . VAL A 1 167 ? 2.446 -13.949 -32.250 1.00 70.69 167 VAL A O 1
ATOM 1337 N N . THR A 1 168 ? 2.295 -11.909 -33.157 1.00 51.41 168 THR A N 1
ATOM 1338 C CA . THR A 1 168 ? 0.825 -11.867 -33.148 1.00 51.41 168 THR A CA 1
ATOM 1339 C C . THR A 1 168 ? 0.296 -12.415 -34.488 1.00 51.41 168 THR A C 1
ATOM 1341 O O . THR A 1 168 ? 0.662 -11.837 -35.511 1.00 51.41 168 THR A O 1
ATOM 1344 N N . PRO A 1 169 ? -0.475 -13.524 -34.516 1.00 50.91 169 PRO A N 1
ATOM 1345 C CA . PRO A 1 169 ? -1.035 -14.095 -35.747 1.00 50.91 169 PRO A CA 1
ATOM 1346 C C . PRO A 1 169 ? -2.139 -13.232 -36.370 1.00 50.91 169 PRO A C 1
ATOM 1348 O O . PRO A 1 169 ? -2.832 -12.511 -35.613 1.00 50.91 169 PRO A O 1
#

pLDDT: mean 88.26, std 8.44, range [50.91, 97.31]

Mean predicted aligned error: 11.77 Å

Secondary structure (DSSP, 8-state):
-HHHHHT--STT------EEE--TTSTTHHHHHHHHHTTSEEEE---TTTTTS-EEEE-HHHHHHHHHTSPPPPPPPPPPHHHHHHHSTTTT-SSHHHHHHGGG--EEEEEEEEEE-TTS-EEEEEEEEEEEESSSS-EEEE---BSSHHHHHHHHHHHHHHHHHHH--

Foldseek 3Di:
DLCVQQVHQAQPDDGPRFKDWDAPPDPCPVVLVVCVVVVQKPWDAADVVSVRTIMIGGDPVVVVVSNVPHDHHPDPPDDDLVNVVVVVVCPQHPDPQCNVQPQFRKDKDKDWDWDQDPVRDTDIAIWMKIFTAPDPPHTLFIFDTGRDPVVNVVRRVVRVVVSVVVVDD

Radius of gyration: 35.01 Å; Cα contacts (8 Å, |Δi|>4): 243; chains: 1; bounding box: 78×37×85 Å

Solvent-accessible surface area (backbone atoms only — not comparable to full-atom values): 9788 Å² total; per-residue (Å²): 106,62,34,62,41,33,67,51,89,54,71,88,63,87,63,91,48,41,59,43,78,52,34,92,87,38,89,60,34,66,57,52,52,51,33,33,76,70,58,24,28,45,81,43,80,51,36,81,91,57,77,66,24,26,36,32,36,58,31,75,61,25,51,52,53,36,55,70,70,40,67,78,72,77,78,77,74,84,79,48,76,63,60,51,56,75,67,46,80,63,80,58,40,98,42,72,60,29,57,74,42,47,90,42,49,73,46,77,50,74,49,79,46,81,43,63,48,99,87,66,49,81,41,84,44,59,31,20,28,22,34,23,40,69,53,100,88,43,72,67,41,59,30,49,80,23,76,40,66,68,55,5,47,52,37,22,50,54,40,50,51,55,52,57,60,71,71,58,132

Nearest PDB structures (foldseek):
  6pkh-assembly1_A-2  TM=6.100E-01  e=3.384E-01  Danio rerio
  3l9f-assembly2_C  TM=5.344E-01  e=1.852E+00  Streptococcus mutans UA159
  3nja-assembly1_B  TM=3.844E-01  e=2.832E+00  Chromobacterium violaceum ATCC 12472